Protein AF-A0A660L9C9-F1 (afdb_monomer)

Foldseek 3Di:
DADPPVVLCLLQDQLVSLQVVLVVDPQQVSSLLSNDHSVSSVLCCVCCHVVVHDPLLSLLQDALVSLQCCLPRHQVPDPDHPPVSSVSSNDHSVSSVCCCVPPVVD

Structure (mmCIF, N/CA/C/O backbone):
data_AF-A0A660L9C9-F1
#
_entry.id   AF-A0A660L9C9-F1
#
loop_
_atom_site.group_PDB
_atom_site.id
_atom_site.type_symbol
_atom_site.label_atom_id
_atom_site.label_alt_id
_atom_site.label_comp_id
_atom_site.label_asym_id
_atom_site.label_entity_id
_atom_site.label_seq_id
_atom_site.pdbx_PDB_ins_code
_atom_site.Cartn_x
_atom_site.Cartn_y
_atom_site.Cartn_z
_atom_site.occupancy
_atom_site.B_iso_or_equiv
_atom_site.auth_seq_id
_atom_site.auth_comp_id
_atom_site.auth_asym_id
_atom_site.auth_atom_id
_atom_site.pdbx_PDB_model_num
ATOM 1 N N . MET A 1 1 ? 9.350 11.066 0.432 1.00 57.84 1 MET A N 1
ATOM 2 C CA . MET A 1 1 ? 10.441 10.269 -0.180 1.00 57.84 1 MET A CA 1
ATOM 3 C C . MET A 1 1 ? 10.678 10.811 -1.580 1.00 57.84 1 MET A C 1
ATOM 5 O O . MET A 1 1 ? 9.723 10.852 -2.342 1.00 57.84 1 MET A O 1
ATOM 9 N N . ASP A 1 2 ? 11.887 11.261 -1.924 1.00 72.31 2 ASP A N 1
ATOM 10 C CA . ASP A 1 2 ? 12.170 11.706 -3.296 1.00 72.31 2 ASP A CA 1
ATOM 11 C C . ASP A 1 2 ? 12.597 10.499 -4.145 1.00 72.31 2 ASP A C 1
ATOM 13 O O . ASP A 1 2 ? 13.649 9.903 -3.910 1.00 72.31 2 ASP A O 1
ATOM 17 N N . LEU A 1 3 ? 11.743 10.079 -5.082 1.00 78.88 3 LEU A N 1
ATOM 18 C CA . LEU A 1 3 ? 12.068 9.010 -6.027 1.00 78.88 3 LEU A CA 1
ATOM 19 C C . LEU A 1 3 ? 12.799 9.592 -7.243 1.00 78.88 3 LEU A C 1
ATOM 21 O O . LEU A 1 3 ? 12.401 10.638 -7.744 1.00 78.88 3 LEU A O 1
ATOM 25 N N . PRO A 1 4 ? 13.803 8.917 -7.819 1.00 86.19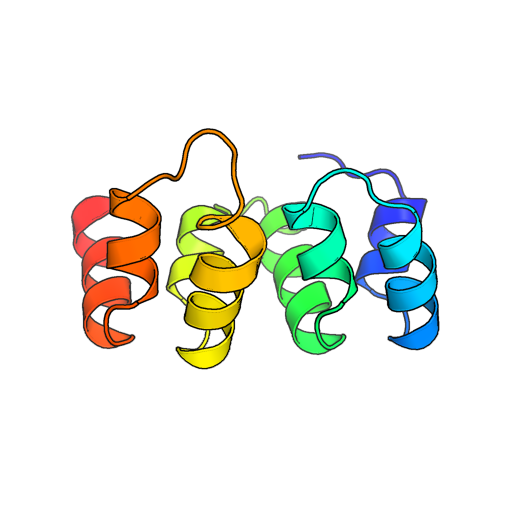 4 PRO A N 1
ATOM 26 C CA . PRO A 1 4 ? 14.393 9.353 -9.080 1.00 86.19 4 PRO A CA 1
ATOM 27 C C . PRO A 1 4 ? 13.356 9.437 -10.215 1.00 86.19 4 PRO A C 1
ATOM 29 O O . PRO A 1 4 ? 12.397 8.664 -10.258 1.00 86.19 4 PRO A O 1
ATOM 32 N N . ALA A 1 5 ? 13.575 10.317 -11.199 1.00 86.81 5 ALA A N 1
ATOM 33 C CA . ALA A 1 5 ? 12.651 10.510 -12.328 1.00 86.81 5 ALA A CA 1
ATOM 34 C C . ALA A 1 5 ? 12.320 9.205 -13.082 1.00 86.81 5 ALA A C 1
ATOM 36 O O . ALA A 1 5 ? 11.175 8.981 -13.474 1.00 86.81 5 ALA A O 1
ATOM 37 N N . HIS A 1 6 ? 13.298 8.306 -13.229 1.00 87.62 6 HIS A N 1
ATOM 38 C CA . HIS A 1 6 ? 13.077 7.005 -13.862 1.00 87.62 6 HIS A CA 1
ATOM 39 C C . HIS A 1 6 ? 12.141 6.104 -13.038 1.00 87.62 6 HIS A C 1
ATOM 41 O O . HIS A 1 6 ? 11.290 5.431 -13.611 1.00 87.62 6 HIS A O 1
ATOM 47 N N . ALA A 1 7 ? 12.234 6.123 -11.705 1.00 88.12 7 ALA A N 1
ATOM 48 C CA . ALA A 1 7 ? 11.360 5.339 -10.835 1.00 88.12 7 ALA A CA 1
ATOM 49 C C . ALA A 1 7 ? 9.905 5.831 -10.920 1.00 88.12 7 ALA A C 1
ATOM 51 O O . ALA A 1 7 ? 8.984 5.019 -11.035 1.00 88.12 7 ALA A O 1
ATOM 52 N N . ARG A 1 8 ? 9.697 7.156 -10.988 1.00 91.56 8 ARG A N 1
ATOM 53 C CA . ARG A 1 8 ? 8.372 7.748 -11.252 1.00 91.56 8 ARG A CA 1
ATOM 54 C C . ARG A 1 8 ? 7.808 7.303 -12.602 1.00 91.56 8 ARG A C 1
ATOM 56 O O . ARG A 1 8 ? 6.652 6.889 -12.683 1.00 91.56 8 ARG A O 1
ATOM 63 N N . ALA A 1 9 ? 8.632 7.330 -13.651 1.00 93.88 9 ALA A N 1
ATOM 64 C CA . ALA A 1 9 ? 8.223 6.909 -14.990 1.00 93.88 9 ALA A CA 1
ATOM 65 C C . ALA A 1 9 ? 7.797 5.431 -15.035 1.00 93.88 9 ALA A C 1
ATOM 67 O O . ALA A 1 9 ? 6.826 5.093 -15.711 1.00 93.88 9 ALA A O 1
ATOM 68 N N . VAL A 1 10 ? 8.473 4.555 -14.286 1.00 95.31 10 VAL A N 1
ATOM 69 C CA . VAL A 1 10 ? 8.088 3.141 -14.173 1.00 95.31 10 VAL A CA 1
ATOM 70 C C . VAL A 1 10 ? 6.749 2.995 -13.442 1.00 95.31 10 VAL A C 1
ATOM 72 O O . VAL A 1 10 ? 5.856 2.318 -13.954 1.00 95.31 10 VAL A O 1
ATOM 75 N N . LEU A 1 11 ? 6.561 3.666 -12.298 1.00 94.88 11 LEU A N 1
ATOM 76 C CA . LEU A 1 11 ? 5.305 3.620 -11.532 1.00 94.88 11 LEU A CA 1
ATOM 77 C C . LEU A 1 11 ? 4.102 4.153 -12.326 1.00 94.88 11 LEU A C 1
ATOM 79 O O . LEU A 1 11 ? 3.033 3.548 -12.284 1.00 94.88 11 LEU A O 1
ATOM 83 N N . GLY A 1 12 ? 4.269 5.231 -13.096 1.00 95.81 12 GLY A N 1
ATOM 84 C CA . GLY A 1 12 ? 3.212 5.790 -13.950 1.00 95.81 12 GLY A CA 1
ATOM 85 C C . GLY A 1 12 ? 3.042 5.091 -15.308 1.00 95.81 12 GLY A C 1
ATOM 86 O O . GLY A 1 12 ? 2.046 5.320 -16.015 1.00 95.81 12 GLY A O 1
ATOM 87 N N . GLY A 1 13 ? 4.011 4.254 -15.682 1.00 94.12 13 GLY A N 1
ATOM 88 C CA . GLY A 1 13 ? 4.122 3.625 -16.991 1.00 94.12 13 GLY A CA 1
ATOM 89 C C . GLY A 1 13 ? 3.187 2.427 -17.210 1.00 94.12 13 GLY A C 1
ATOM 90 O O . GLY A 1 13 ? 2.506 1.970 -16.285 1.00 94.12 13 GLY A O 1
ATOM 91 N N . PRO A 1 14 ? 3.141 1.893 -18.442 1.00 97.06 14 PRO A N 1
ATOM 92 C CA . PRO A 1 14 ? 2.334 0.721 -18.790 1.00 97.06 14 PRO A CA 1
ATOM 93 C C . PRO A 1 14 ? 2.728 -0.544 -18.011 1.00 97.06 14 PRO A C 1
ATOM 95 O O . PRO A 1 14 ? 3.880 -0.702 -17.609 1.00 97.06 14 PRO A O 1
ATOM 98 N N . ASP A 1 15 ? 1.794 -1.487 -17.867 1.00 97.19 15 ASP A N 1
ATOM 99 C CA . ASP A 1 15 ? 1.999 -2.704 -17.064 1.00 97.19 15 ASP A CA 1
ATOM 100 C C . ASP A 1 15 ? 3.157 -3.578 -17.552 1.00 97.19 15 ASP A C 1
ATOM 102 O O . ASP A 1 15 ? 3.902 -4.117 -16.739 1.00 97.19 15 ASP A O 1
ATOM 106 N N . PHE A 1 16 ? 3.364 -3.700 -18.867 1.00 95.88 16 PHE A N 1
ATOM 107 C CA . PHE A 1 16 ? 4.469 -4.508 -19.395 1.00 95.88 16 PHE A CA 1
ATOM 108 C C . PHE A 1 16 ? 5.844 -3.951 -18.989 1.00 95.88 16 PHE A C 1
ATOM 110 O O . PHE A 1 16 ? 6.773 -4.722 -18.747 1.00 95.88 16 PHE A O 1
ATOM 117 N N . LEU A 1 17 ? 5.976 -2.622 -18.892 1.00 95.81 17 LEU A N 1
ATOM 118 C CA . LEU A 1 17 ? 7.215 -1.969 -18.478 1.00 95.81 17 LEU A CA 1
ATOM 119 C C . LEU A 1 17 ? 7.458 -2.212 -16.988 1.00 95.81 17 LEU A C 1
ATOM 121 O O . LEU A 1 17 ? 8.539 -2.656 -16.608 1.00 95.81 17 LEU A O 1
ATOM 125 N N . ALA A 1 18 ? 6.440 -1.979 -16.159 1.00 97.06 18 ALA A N 1
ATOM 126 C CA . ALA A 1 18 ? 6.532 -2.183 -14.718 1.00 97.06 18 ALA A CA 1
ATOM 127 C C . ALA A 1 18 ? 6.827 -3.646 -14.363 1.00 97.06 18 ALA A C 1
ATOM 129 O O . ALA A 1 18 ? 7.748 -3.906 -13.595 1.00 97.06 18 ALA A O 1
ATOM 130 N N . ARG A 1 19 ? 6.152 -4.608 -15.005 1.00 95.44 19 ARG A N 1
ATOM 131 C CA . ARG A 1 19 ? 6.410 -6.047 -14.814 1.00 95.44 19 ARG A CA 1
ATOM 132 C C . ARG A 1 19 ? 7.831 -6.450 -15.191 1.00 95.44 19 ARG A C 1
ATOM 134 O O . ARG A 1 19 ? 8.434 -7.264 -14.499 1.00 95.44 19 ARG A O 1
ATOM 141 N N . ARG A 1 20 ? 8.389 -5.869 -16.258 1.00 96.06 20 ARG A N 1
ATOM 142 C CA . ARG A 1 20 ? 9.787 -6.116 -16.635 1.00 96.06 20 ARG A CA 1
ATOM 143 C C . ARG A 1 20 ? 10.751 -5.655 -15.542 1.00 96.06 20 ARG A C 1
ATOM 145 O O . ARG A 1 20 ? 11.698 -6.370 -15.241 1.00 96.06 20 ARG A O 1
ATOM 152 N N . VAL A 1 21 ? 10.497 -4.490 -14.946 1.00 96.31 21 VAL A N 1
ATOM 153 C CA . VAL A 1 21 ? 11.311 -3.949 -13.844 1.00 96.31 21 VAL A CA 1
ATOM 154 C C . VAL A 1 21 ? 11.076 -4.715 -12.538 1.00 96.31 21 VAL A C 1
ATOM 156 O O . VAL A 1 21 ? 12.015 -4.897 -11.769 1.00 96.31 21 VAL A O 1
ATOM 159 N N . ALA A 1 22 ? 9.862 -5.222 -12.301 1.00 95.75 22 ALA A N 1
ATOM 160 C CA . ALA A 1 22 ? 9.539 -6.043 -11.134 1.00 95.75 22 ALA A CA 1
ATOM 161 C C . ALA A 1 22 ? 10.458 -7.271 -11.035 1.00 95.75 22 ALA A C 1
ATOM 163 O O . ALA A 1 22 ? 10.978 -7.567 -9.962 1.00 95.75 22 ALA A O 1
ATOM 164 N N . GLY A 1 23 ? 10.727 -7.938 -12.164 1.00 93.00 23 GLY A N 1
ATOM 165 C CA . GLY A 1 23 ? 11.591 -9.121 -12.218 1.00 93.00 23 GLY A CA 1
ATOM 166 C C . GLY A 1 23 ? 13.042 -8.887 -11.779 1.00 93.00 23 GLY A C 1
ATOM 167 O O . GLY A 1 23 ? 13.729 -9.852 -11.461 1.00 93.00 23 GLY A O 1
ATOM 168 N N . SER A 1 24 ? 13.509 -7.635 -11.731 1.00 93.94 24 SER A N 1
ATOM 169 C CA . SER A 1 24 ? 14.854 -7.286 -11.259 1.00 93.94 24 SER A CA 1
ATOM 170 C C . SER A 1 24 ? 14.889 -6.733 -9.831 1.00 93.94 24 SER A C 1
ATOM 172 O O . SER A 1 24 ? 15.969 -6.395 -9.355 1.00 93.94 24 SER A O 1
ATOM 174 N N . GLN A 1 25 ? 13.743 -6.579 -9.157 1.00 94.69 25 GLN A N 1
ATOM 175 C CA . GLN A 1 25 ? 13.711 -6.058 -7.788 1.00 94.69 25 GLN A CA 1
ATOM 176 C C . GLN A 1 25 ? 14.037 -7.167 -6.795 1.00 94.69 25 GLN A C 1
ATOM 178 O O . GLN A 1 25 ? 13.458 -8.252 -6.877 1.00 94.69 25 GLN A O 1
ATOM 183 N N . SER A 1 26 ? 14.932 -6.896 -5.846 1.00 92.62 26 SER A N 1
ATOM 184 C CA . SER A 1 26 ? 15.211 -7.779 -4.708 1.00 92.62 26 SER A CA 1
ATOM 185 C C . SER A 1 26 ? 14.192 -7.592 -3.583 1.00 92.62 26 SER A C 1
ATOM 187 O O . SER A 1 26 ? 13.742 -8.587 -3.018 1.00 92.62 26 SER A O 1
ATOM 189 N N . ASP A 1 27 ? 13.780 -6.348 -3.324 1.00 93.25 27 ASP A N 1
ATOM 190 C CA . ASP A 1 27 ? 12.768 -5.997 -2.326 1.00 93.25 27 ASP A CA 1
ATOM 191 C C . AS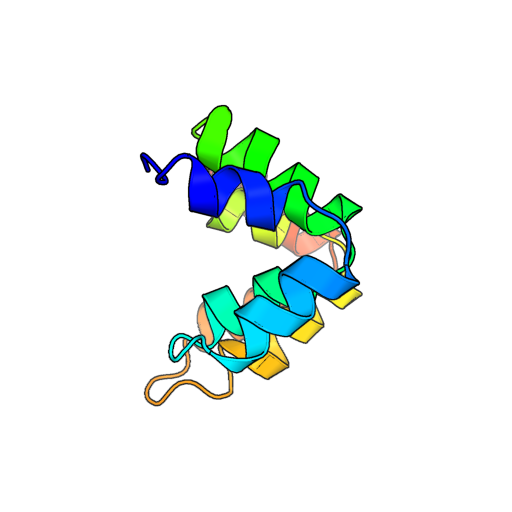P A 1 27 ? 11.378 -6.553 -2.720 1.00 93.25 27 ASP A C 1
ATOM 193 O O . ASP A 1 27 ? 10.837 -6.166 -3.769 1.00 93.25 27 ASP A O 1
ATOM 197 N N . PRO A 1 28 ? 10.779 -7.446 -1.903 1.00 94.38 28 PRO A N 1
ATOM 198 C CA . PRO A 1 28 ? 9.441 -7.984 -2.136 1.00 94.38 28 PRO A CA 1
ATOM 199 C C . PRO A 1 28 ? 8.365 -6.905 -2.272 1.00 94.38 28 PRO A C 1
ATOM 201 O O . PRO A 1 28 ? 7.488 -7.038 -3.125 1.00 94.38 28 PRO A O 1
ATOM 204 N N . GLN A 1 29 ? 8.447 -5.814 -1.506 1.00 95.44 29 GLN A N 1
ATOM 205 C CA . GLN A 1 29 ? 7.459 -4.736 -1.552 1.00 95.44 29 GLN A CA 1
ATOM 206 C C . GLN A 1 29 ? 7.507 -3.993 -2.892 1.00 95.44 29 GLN A C 1
ATOM 208 O O . GLN A 1 29 ? 6.470 -3.779 -3.527 1.00 95.44 29 GLN A O 1
ATOM 213 N N . GLN A 1 30 ? 8.704 -3.628 -3.358 1.00 95.50 30 GLN A N 1
ATOM 214 C CA . GLN A 1 30 ? 8.882 -2.994 -4.668 1.00 95.50 30 GLN A CA 1
ATOM 215 C C . GLN A 1 30 ? 8.471 -3.927 -5.808 1.00 95.50 30 GLN A C 1
ATOM 217 O O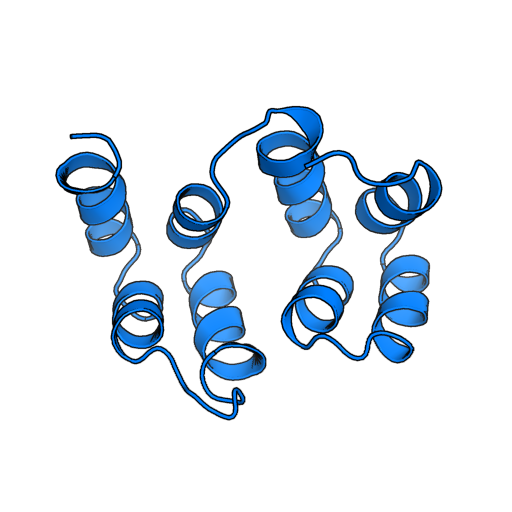 . GLN A 1 30 ? 7.769 -3.504 -6.731 1.00 95.50 30 GLN A O 1
ATOM 222 N N . ARG A 1 31 ? 8.859 -5.2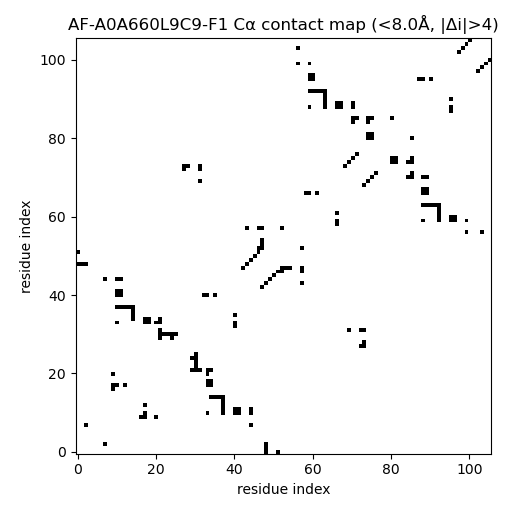06 -5.735 1.00 97.19 31 ARG A N 1
ATOM 223 C CA . ARG A 1 31 ? 8.452 -6.226 -6.708 1.00 97.19 31 ARG A CA 1
ATOM 224 C C . ARG A 1 31 ? 6.932 -6.343 -6.779 1.00 97.19 31 ARG A C 1
ATOM 226 O O . ARG A 1 31 ? 6.371 -6.301 -7.875 1.00 97.19 31 ARG A O 1
ATOM 233 N N . TRP A 1 32 ? 6.278 -6.451 -5.624 1.00 97.75 32 TRP A N 1
ATOM 234 C CA . TRP A 1 32 ? 4.828 -6.535 -5.516 1.00 97.75 32 TRP A CA 1
ATOM 235 C C . TRP A 1 32 ? 4.164 -5.302 -6.122 1.00 97.75 32 TRP A C 1
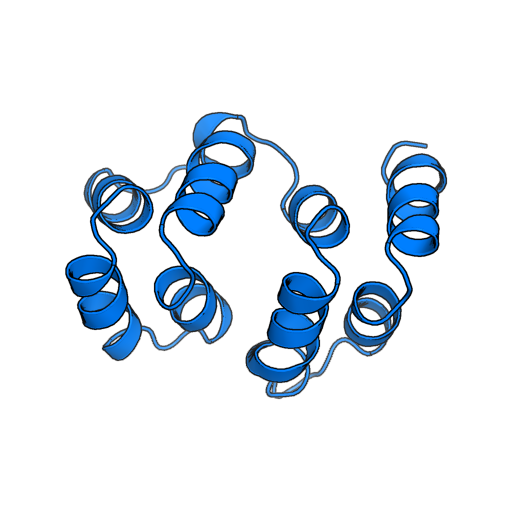ATOM 237 O O . TRP A 1 32 ? 3.332 -5.459 -7.014 1.00 97.75 32 TRP A O 1
ATOM 247 N N . MET A 1 33 ? 4.587 -4.094 -5.725 1.00 98.00 33 MET A N 1
ATOM 248 C CA . MET A 1 33 ? 4.025 -2.829 -6.212 1.00 98.00 33 MET A CA 1
ATOM 249 C C . MET A 1 33 ? 4.092 -2.749 -7.738 1.00 98.00 33 MET A C 1
ATOM 251 O O . MET A 1 33 ? 3.098 -2.443 -8.390 1.00 98.00 33 MET A O 1
ATOM 255 N N . LEU A 1 34 ? 5.237 -3.091 -8.332 1.00 97.88 34 LEU A N 1
ATOM 256 C CA . LEU A 1 34 ? 5.429 -3.060 -9.784 1.00 97.88 34 LEU A CA 1
ATOM 257 C C . LEU A 1 34 ? 4.642 -4.138 -10.544 1.00 97.88 34 LEU A C 1
ATOM 259 O O . LEU A 1 34 ? 4.365 -3.964 -11.732 1.00 97.88 34 LEU A O 1
ATOM 263 N N . ALA A 1 35 ? 4.260 -5.229 -9.880 1.00 97.06 35 ALA A N 1
ATOM 264 C CA . ALA A 1 35 ? 3.401 -6.258 -10.457 1.00 97.06 35 ALA A CA 1
ATOM 265 C C . ALA A 1 35 ? 1.913 -5.860 -10.482 1.00 97.06 35 ALA A C 1
ATOM 267 O O . 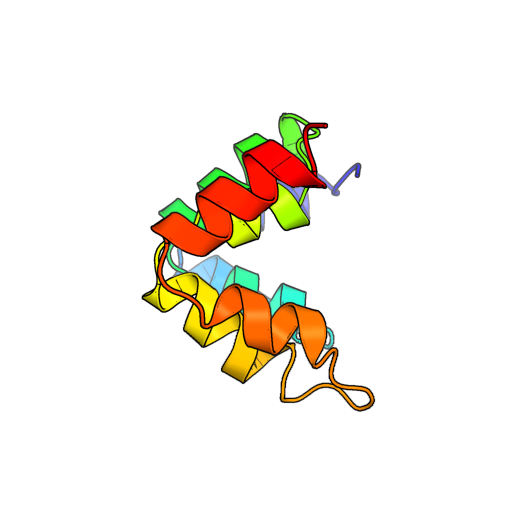ALA A 1 35 ? 1.134 -6.472 -11.221 1.00 97.06 35 ALA A O 1
ATOM 268 N N . ARG A 1 36 ? 1.508 -4.847 -9.700 1.00 97.44 36 ARG A N 1
ATOM 269 C CA . ARG A 1 36 ? 0.109 -4.413 -9.597 1.00 97.44 36 ARG A CA 1
ATOM 270 C C . ARG A 1 36 ? -0.370 -3.642 -10.838 1.00 97.44 36 ARG A C 1
ATOM 272 O O . ARG A 1 36 ? 0.447 -3.060 -11.564 1.00 97.44 36 ARG A O 1
ATOM 279 N N . PRO A 1 37 ? -1.697 -3.599 -11.081 1.00 97.56 37 PRO A N 1
ATOM 280 C CA . PRO A 1 37 ? -2.275 -2.809 -12.163 1.00 97.56 37 PRO A CA 1
ATOM 281 C C . PRO A 1 37 ? -1.849 -1.342 -12.101 1.00 97.56 37 PRO A C 1
ATOM 283 O O . PRO A 1 37 ? -1.665 -0.777 -11.018 1.00 97.56 37 PRO A O 1
ATOM 286 N N . ARG A 1 38 ? -1.734 -0.714 -13.274 1.00 97.50 38 ARG A N 1
ATOM 287 C CA . ARG A 1 38 ? -1.329 0.689 -13.419 1.00 97.50 38 ARG A CA 1
ATOM 288 C C . ARG A 1 38 ? -2.064 1.646 -12.488 1.00 97.50 38 ARG A C 1
ATOM 290 O O . ARG A 1 38 ? -1.422 2.534 -11.938 1.00 97.50 38 ARG A O 1
ATOM 297 N N . ASP A 1 39 ? -3.368 1.478 -12.305 1.00 97.81 39 ASP A N 1
ATOM 298 C CA . ASP A 1 39 ? -4.166 2.411 -11.506 1.00 97.81 39 ASP A CA 1
ATOM 299 C C . ASP A 1 39 ? -3.744 2.417 -10.033 1.00 97.81 39 ASP A C 1
ATOM 301 O O . ASP A 1 39 ? -3.595 3.487 -9.447 1.00 97.81 39 ASP A O 1
ATOM 305 N N . LEU A 1 40 ? -3.428 1.248 -9.464 1.00 98.00 40 LEU A N 1
ATOM 306 C CA . LEU A 1 40 ? -2.930 1.158 -8.092 1.00 98.00 40 LEU A CA 1
ATOM 307 C C . LEU A 1 40 ? -1.539 1.793 -7.960 1.00 98.00 40 LEU A C 1
ATOM 309 O O . LEU A 1 40 ? -1.296 2.579 -7.047 1.00 98.00 40 LEU A O 1
ATOM 313 N N . ARG A 1 41 ? -0.638 1.516 -8.914 1.00 98.00 41 ARG A N 1
ATOM 314 C CA . ARG A 1 41 ? 0.709 2.118 -8.944 1.00 98.00 41 ARG A CA 1
ATOM 315 C C . ARG A 1 41 ? 0.653 3.639 -9.080 1.00 98.00 41 ARG A C 1
ATOM 317 O O . ARG A 1 41 ? 1.448 4.343 -8.462 1.00 98.00 41 ARG A O 1
ATOM 324 N N . ARG A 1 42 ? -0.290 4.153 -9.875 1.00 97.62 42 ARG A N 1
ATOM 325 C CA . ARG A 1 42 ? -0.524 5.593 -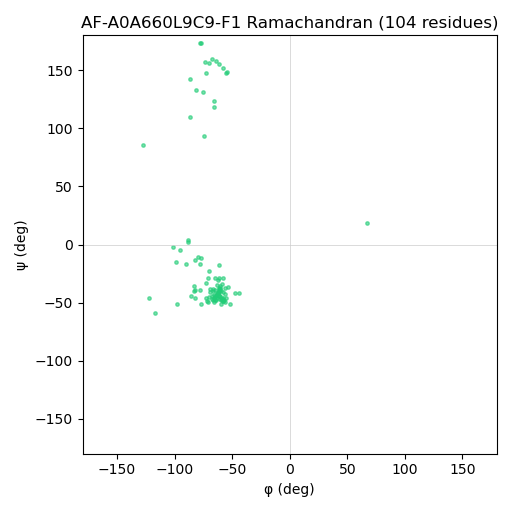10.044 1.00 97.62 42 ARG A CA 1
ATOM 326 C C . ARG A 1 42 ? -1.105 6.237 -8.795 1.00 97.62 42 ARG A C 1
ATOM 328 O O . ARG A 1 42 ? -0.667 7.331 -8.462 1.00 97.62 42 ARG A O 1
ATOM 335 N N . SER A 1 43 ? -2.047 5.578 -8.122 1.00 97.81 43 SER A N 1
ATOM 336 C CA . SER A 1 43 ? -2.567 6.043 -6.831 1.00 97.81 43 SER A CA 1
ATOM 337 C C . SER A 1 43 ? -1.433 6.153 -5.811 1.00 97.81 43 SER A C 1
ATOM 339 O O . SER A 1 43 ? -1.252 7.217 -5.229 1.00 97.81 43 SER A O 1
ATOM 341 N N . PHE A 1 44 ? -0.572 5.135 -5.697 1.00 97.19 44 PHE A N 1
ATOM 342 C CA . PHE A 1 44 ? 0.607 5.199 -4.828 1.00 97.19 44 PHE A CA 1
ATOM 343 C C . PHE A 1 44 ? 1.563 6.345 -5.201 1.00 97.19 44 PHE A C 1
ATOM 345 O O . PHE A 1 44 ? 1.980 7.117 -4.338 1.00 97.19 44 PHE A O 1
ATOM 352 N N . LEU A 1 45 ? 1.897 6.485 -6.490 1.00 96.56 45 LEU A N 1
ATOM 353 C CA . LEU A 1 45 ? 2.760 7.567 -6.972 1.00 96.56 45 LEU A CA 1
ATOM 354 C C . LEU A 1 45 ? 2.185 8.943 -6.607 1.00 96.56 45 LEU A C 1
ATOM 356 O O . LEU A 1 45 ? 2.900 9.778 -6.065 1.00 96.56 45 LEU A O 1
ATOM 360 N N . HIS A 1 46 ? 0.901 9.163 -6.865 1.00 96.50 46 HIS A N 1
ATOM 361 C CA . HIS A 1 46 ? 0.272 10.458 -6.647 1.00 96.50 46 HIS A CA 1
ATOM 362 C C . HIS A 1 46 ? 0.074 10.769 -5.158 1.00 96.50 46 HIS A C 1
ATOM 364 O O . HIS A 1 46 ? 0.383 11.866 -4.709 1.00 96.50 46 HIS A O 1
ATOM 370 N N . GLU A 1 47 ? -0.436 9.820 -4.375 1.00 96.50 47 GLU A N 1
ATOM 371 C CA . GLU A 1 47 ? -0.843 10.071 -2.988 1.00 96.50 47 GLU A CA 1
ATOM 372 C C . GLU A 1 47 ? 0.331 9.997 -2.008 1.00 96.50 47 GLU A C 1
ATOM 374 O O . GLU A 1 47 ? 0.423 10.829 -1.110 1.00 96.50 47 GLU A O 1
ATOM 379 N N . VAL A 1 48 ? 1.253 9.047 -2.193 1.00 95.88 48 VAL A N 1
ATOM 380 C CA . 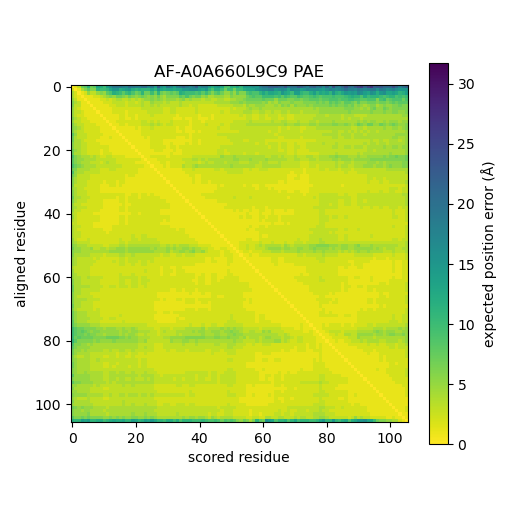VAL A 1 48 ? 2.353 8.793 -1.246 1.00 95.88 48 VAL A CA 1
ATOM 381 C C . VAL A 1 48 ? 3.643 9.474 -1.695 1.00 95.88 48 VAL A C 1
ATOM 383 O O . VAL A 1 48 ? 4.279 10.191 -0.925 1.00 95.88 48 VAL A O 1
ATOM 386 N N . VAL A 1 49 ? 4.054 9.272 -2.950 1.00 93.69 49 VAL A N 1
ATOM 387 C CA . VAL A 1 49 ? 5.354 9.776 -3.427 1.00 93.69 49 VAL A CA 1
ATOM 388 C C . VAL A 1 49 ? 5.297 11.276 -3.714 1.00 93.69 49 VAL A C 1
ATOM 390 O O . VAL A 1 49 ? 6.163 12.016 -3.253 1.00 93.69 49 VAL A O 1
ATOM 393 N N . GLU A 1 50 ? 4.316 11.717 -4.500 1.00 93.06 50 GLU A N 1
ATOM 394 C CA . GLU A 1 50 ? 4.177 13.114 -4.930 1.00 93.06 50 GLU A CA 1
ATOM 395 C C . GLU A 1 50 ? 3.418 13.947 -3.894 1.00 93.06 50 GLU A C 1
ATOM 397 O O . GLU A 1 50 ? 3.850 15.046 -3.554 1.00 93.06 50 GLU A O 1
ATOM 402 N N . GLY A 1 51 ? 2.324 13.406 -3.352 1.00 91.94 51 GLY A N 1
ATOM 403 C CA . GLY A 1 51 ? 1.494 14.058 -2.340 1.00 91.94 51 GLY A CA 1
ATOM 404 C C . GLY A 1 51 ? 2.074 14.033 -0.925 1.00 91.94 51 GLY A C 1
ATOM 405 O O . GLY A 1 51 ? 1.560 14.728 -0.053 1.00 91.94 51 GLY A O 1
ATOM 406 N N . GLY A 1 52 ? 3.131 13.250 -0.684 1.00 92.00 52 GLY A N 1
ATOM 407 C CA . GLY A 1 52 ? 3.750 13.115 0.637 1.00 92.00 52 GLY A CA 1
ATOM 408 C C . GLY A 1 52 ? 2.859 12.431 1.678 1.00 92.00 52 GLY A C 1
ATOM 409 O O . GLY A 1 52 ? 3.105 12.586 2.872 1.00 92.00 52 GLY A O 1
ATOM 410 N N . GLY A 1 53 ? 1.821 11.713 1.242 1.00 92.00 53 GLY A N 1
ATOM 411 C CA . GLY A 1 53 ? 0.924 10.971 2.115 1.00 92.00 53 GLY A CA 1
ATOM 412 C C . GLY A 1 53 ? 1.607 9.791 2.799 1.00 92.00 53 GLY A C 1
ATOM 413 O O . GLY A 1 53 ? 2.639 9.287 2.353 1.00 92.00 53 GLY A O 1
ATOM 414 N N . ASP A 1 54 ? 0.998 9.338 3.889 1.00 95.00 54 ASP A N 1
ATOM 415 C CA . ASP A 1 54 ? 1.486 8.191 4.640 1.00 95.00 54 ASP A CA 1
ATOM 416 C C . ASP A 1 54 ? 1.184 6.866 3.913 1.00 95.00 54 ASP A C 1
ATOM 418 O O . ASP A 1 54 ? 0.063 6.615 3.455 1.00 95.00 54 ASP A O 1
ATOM 422 N N . GLN A 1 55 ? 2.206 6.016 3.792 1.00 95.62 55 GLN A N 1
ATOM 423 C CA . GLN A 1 55 ? 2.101 4.748 3.072 1.00 95.62 55 GLN A CA 1
ATOM 424 C C . GLN A 1 55 ? 1.212 3.740 3.811 1.00 95.62 55 GLN A C 1
ATOM 426 O O . GLN A 1 55 ? 0.482 2.989 3.158 1.00 95.62 55 GLN A O 1
ATOM 431 N N . GLU A 1 56 ? 1.278 3.695 5.143 1.00 96.44 56 GLU A N 1
ATOM 432 C CA . GLU A 1 56 ? 0.480 2.766 5.945 1.00 96.44 56 GLU A CA 1
ATOM 433 C C . GLU A 1 56 ? -1.007 3.103 5.808 1.00 96.44 56 GLU A C 1
ATOM 435 O O . GLU A 1 56 ? -1.811 2.252 5.414 1.00 96.44 56 GLU A O 1
ATOM 440 N N . ARG A 1 57 ? -1.358 4.376 5.994 1.00 97.81 57 ARG A N 1
ATOM 441 C CA . ARG A 1 57 ? -2.686 4.927 5.728 1.00 97.81 57 ARG A CA 1
ATOM 442 C C . ARG A 1 57 ? -3.161 4.583 4.320 1.00 97.81 57 ARG A C 1
ATOM 444 O O . ARG A 1 57 ? -4.276 4.081 4.161 1.00 97.81 57 ARG A O 1
ATOM 451 N N . TRP A 1 58 ? -2.339 4.841 3.299 1.00 98.06 58 TRP A N 1
ATOM 452 C CA . TRP A 1 58 ? -2.693 4.539 1.911 1.00 98.06 58 TRP A CA 1
ATOM 453 C C . TRP A 1 58 ? -3.006 3.053 1.725 1.00 98.06 58 TRP A C 1
ATOM 455 O O . TRP A 1 58 ? -4.041 2.723 1.142 1.00 98.06 58 TRP A O 1
ATOM 465 N N . MET A 1 59 ? -2.168 2.160 2.262 1.00 98.44 59 MET A N 1
ATOM 466 C CA . MET A 1 59 ? -2.353 0.712 2.157 1.00 98.44 59 MET A CA 1
ATOM 467 C C . MET A 1 59 ? -3.642 0.256 2.852 1.00 98.44 59 MET A C 1
ATOM 469 O O . MET A 1 59 ? -4.431 -0.482 2.266 1.00 98.44 59 MET A O 1
ATOM 473 N N . LEU A 1 60 ? -3.911 0.730 4.072 1.00 98.38 60 LEU A N 1
ATOM 474 C CA . LEU A 1 60 ? -5.098 0.350 4.848 1.00 98.38 60 LEU A CA 1
ATOM 475 C C . LEU A 1 60 ? -6.418 0.729 4.160 1.00 98.38 60 LEU A C 1
ATOM 477 O O . LEU A 1 60 ? -7.434 0.042 4.334 1.00 98.38 60 LEU A O 1
ATOM 481 N N . LEU A 1 61 ? -6.395 1.790 3.348 1.00 97.94 61 LEU A N 1
ATOM 482 C CA . LEU A 1 61 ? -7.537 2.289 2.585 1.00 97.94 61 LEU A CA 1
ATOM 483 C C . LEU A 1 61 ? -7.695 1.647 1.199 1.00 97.94 61 LEU A C 1
ATOM 485 O O . LEU A 1 61 ? -8.634 2.009 0.480 1.00 97.94 61 LEU A O 1
ATOM 489 N N . GLN A 1 62 ? -6.869 0.667 0.829 1.00 98.12 62 GLN A N 1
ATOM 490 C CA . GLN A 1 62 ? -7.059 -0.104 -0.402 1.00 98.12 62 GLN A CA 1
ATOM 491 C C . GLN A 1 62 ? -8.178 -1.153 -0.269 1.00 98.12 62 GLN A C 1
ATOM 493 O O . GLN A 1 62 ? -8.806 -1.329 0.787 1.00 98.12 62 GLN A O 1
ATOM 498 N N . SER A 1 63 ? -8.503 -1.808 -1.387 1.00 98.06 63 SER A N 1
ATOM 499 C CA . SER A 1 63 ? -9.492 -2.890 -1.417 1.00 98.06 63 SER A CA 1
ATOM 500 C C . SER A 1 63 ? -9.033 -4.092 -0.585 1.00 98.06 63 SER A C 1
ATOM 502 O O . SER A 1 63 ? -7.841 -4.293 -0.359 1.00 98.06 63 SER A O 1
ATOM 504 N N . ASP A 1 64 ? -9.983 -4.927 -0.155 1.00 98.19 64 ASP A N 1
ATOM 505 C CA . ASP A 1 64 ? -9.664 -6.137 0.615 1.00 98.19 64 ASP A CA 1
ATOM 506 C C . ASP A 1 64 ? -8.737 -7.089 -0.150 1.00 98.19 64 ASP A C 1
ATOM 508 O O . ASP A 1 64 ? -7.881 -7.729 0.453 1.00 98.19 64 ASP A O 1
ATOM 512 N N . GLU A 1 65 ? -8.873 -7.152 -1.475 1.00 98.12 65 GLU A N 1
ATOM 513 C CA . GLU A 1 65 ? -7.996 -7.942 -2.338 1.00 98.12 65 GLU A CA 1
ATOM 514 C C . GLU A 1 65 ? -6.556 -7.417 -2.327 1.00 98.12 65 GLU A C 1
ATOM 516 O O . GLU A 1 65 ? -5.620 -8.199 -2.169 1.00 98.12 65 GLU A O 1
ATOM 521 N N . VAL A 1 66 ? -6.370 -6.097 -2.441 1.00 98.31 66 VAL A N 1
ATOM 522 C CA . VAL A 1 66 ? -5.039 -5.476 -2.426 1.00 98.31 66 VAL A CA 1
ATOM 523 C C . VAL A 1 66 ? -4.370 -5.669 -1.068 1.00 98.31 66 VAL A C 1
ATOM 525 O O . VAL A 1 66 ? -3.227 -6.120 -1.019 1.00 98.31 66 VAL A O 1
ATOM 528 N N . CYS A 1 67 ? -5.085 -5.401 0.028 1.00 98.56 67 CYS A N 1
ATOM 529 C CA . CYS A 1 67 ? -4.546 -5.574 1.377 1.00 98.56 67 CYS A CA 1
ATOM 530 C C . CYS A 1 67 ? -4.188 -7.035 1.667 1.00 98.56 67 CYS A C 1
ATOM 532 O O . CYS A 1 67 ? -3.134 -7.305 2.242 1.00 98.56 67 CYS A O 1
ATOM 534 N N . ARG A 1 68 ? -5.035 -7.984 1.244 1.00 98.31 68 ARG A N 1
ATOM 535 C CA . ARG A 1 68 ? -4.766 -9.419 1.399 1.00 98.31 68 ARG A CA 1
ATOM 536 C C . ARG A 1 68 ? -3.542 -9.846 0.597 1.00 98.31 68 ARG A C 1
ATOM 538 O O . ARG A 1 68 ? -2.656 -10.471 1.160 1.00 98.31 68 ARG A O 1
ATOM 545 N N . SER A 1 69 ? -3.459 -9.453 -0.674 1.00 98.31 69 SER A N 1
ATOM 546 C CA . SER A 1 69 ? -2.299 -9.743 -1.524 1.00 98.31 69 SER A CA 1
ATOM 547 C C . SER A 1 69 ? -1.008 -9.179 -0.927 1.00 98.31 69 SER A C 1
ATOM 549 O O . SER A 1 69 ? -0.001 -9.873 -0.914 1.00 98.31 69 SER A O 1
ATOM 551 N N . PHE A 1 70 ? -1.025 -7.967 -0.365 1.00 98.44 70 PHE A N 1
ATOM 552 C CA . PHE A 1 70 ? 0.150 -7.413 0.311 1.00 98.44 70 PHE A CA 1
ATOM 553 C C . PHE A 1 70 ? 0.526 -8.196 1.577 1.00 98.44 70 PHE A C 1
ATOM 555 O O . PHE A 1 70 ? 1.690 -8.533 1.789 1.00 98.44 70 PHE A O 1
ATOM 562 N N . ALA A 1 71 ? -0.461 -8.520 2.416 1.00 98.31 71 ALA A N 1
ATOM 563 C CA . ALA A 1 71 ? -0.230 -9.298 3.628 1.00 98.31 71 ALA A CA 1
ATOM 564 C C . ALA A 1 71 ? 0.359 -10.682 3.311 1.00 98.31 71 ALA A C 1
ATOM 566 O O . ALA A 1 71 ? 1.255 -11.138 4.020 1.00 98.31 71 ALA A O 1
ATOM 567 N N . ASP A 1 72 ? -0.119 -11.327 2.249 1.00 97.75 72 ASP A N 1
ATOM 568 C CA . ASP A 1 72 ? 0.261 -12.689 1.886 1.00 97.75 72 ASP A CA 1
ATOM 569 C C . ASP A 1 72 ? 1.583 -12.725 1.105 1.00 97.75 72 ASP A C 1
ATOM 571 O O . ASP A 1 72 ? 2.454 -13.514 1.438 1.00 97.75 72 ASP A O 1
ATOM 575 N N . GLU A 1 73 ? 1.770 -11.853 0.109 1.00 97.19 73 GLU A N 1
ATOM 576 C CA . GLU A 1 73 ? 2.923 -11.899 -0.807 1.00 97.19 73 GLU A CA 1
ATOM 577 C C . GLU A 1 73 ? 4.135 -11.081 -0.328 1.00 97.19 73 GLU A C 1
ATOM 579 O O . GLU A 1 73 ? 5.232 -11.253 -0.859 1.00 97.19 73 GLU A O 1
ATOM 584 N N . VAL A 1 74 ? 3.950 -10.157 0.625 1.00 97.31 74 VAL A N 1
ATOM 585 C CA . VAL A 1 74 ? 5.021 -9.262 1.103 1.00 97.31 74 VAL A CA 1
ATOM 586 C C . VAL A 1 74 ? 5.321 -9.494 2.576 1.00 97.31 74 VAL A C 1
ATOM 588 O O . VAL A 1 74 ? 6.451 -9.820 2.929 1.00 97.31 74 VAL A O 1
ATOM 591 N N . LEU A 1 75 ? 4.328 -9.323 3.451 1.00 97.38 75 LEU A N 1
ATOM 592 C CA . LEU A 1 75 ? 4.578 -9.347 4.895 1.00 97.38 75 LEU A CA 1
ATOM 593 C C . LEU A 1 75 ? 4.750 -10.765 5.442 1.00 97.38 75 LEU A C 1
ATOM 595 O O . LEU A 1 75 ? 5.595 -10.982 6.307 1.00 97.38 75 LEU A O 1
ATOM 599 N N . SER A 1 76 ? 3.956 -11.723 4.955 1.00 96.25 76 SER A N 1
ATOM 600 C CA . SER A 1 76 ? 4.020 -13.115 5.425 1.00 96.25 76 SER A CA 1
ATOM 601 C C . SER A 1 76 ? 5.294 -13.832 4.973 1.00 96.25 76 SER A C 1
ATOM 603 O O . SER A 1 76 ? 5.770 -14.706 5.689 1.00 96.25 76 SER A O 1
ATOM 605 N N . GLU A 1 77 ? 5.857 -13.427 3.832 1.00 93.06 77 GLU A N 1
ATOM 606 C CA . GLU A 1 77 ? 7.089 -13.981 3.248 1.00 93.06 77 GLU A CA 1
ATOM 607 C C . GLU A 1 77 ? 8.370 -13.284 3.752 1.00 93.06 77 GLU A C 1
ATOM 609 O O . GLU A 1 77 ? 9.471 -13.593 3.302 1.00 93.06 77 GLU A O 1
ATOM 614 N N . SER A 1 78 ? 8.246 -12.319 4.667 1.00 93.19 78 SER A N 1
ATOM 615 C CA . SER A 1 78 ? 9.387 -11.663 5.315 1.00 93.19 78 SER A CA 1
ATOM 616 C C . SER A 1 78 ? 10.071 -12.599 6.318 1.00 93.19 78 SER A C 1
ATOM 618 O O . SER A 1 78 ? 9.400 -13.356 7.018 1.00 93.19 78 SER A O 1
ATOM 620 N N . ASP A 1 79 ? 11.393 -12.475 6.483 1.00 93.62 79 ASP A N 1
ATOM 621 C CA . ASP A 1 79 ? 12.154 -13.192 7.522 1.00 93.62 79 ASP A CA 1
ATOM 622 C C . ASP A 1 79 ? 11.641 -12.880 8.942 1.00 93.62 79 ASP A C 1
ATOM 624 O O . ASP A 1 79 ? 11.718 -13.708 9.852 1.00 93.62 79 ASP A O 1
ATOM 628 N N . THR A 1 80 ? 11.081 -11.681 9.133 1.00 94.44 80 THR A N 1
ATOM 629 C CA . THR A 1 80 ? 10.435 -11.248 10.376 1.00 94.44 80 THR A CA 1
ATOM 630 C C . THR A 1 80 ? 9.028 -10.720 10.075 1.00 94.44 80 THR A C 1
ATOM 632 O O . THR A 1 80 ? 8.857 -9.511 9.887 1.00 94.44 80 THR A O 1
ATOM 635 N N . PRO A 1 81 ? 8.007 -11.596 10.005 1.00 94.19 81 PRO A N 1
ATOM 636 C CA . PRO A 1 81 ? 6.648 -11.188 9.666 1.00 94.19 81 PRO A CA 1
ATOM 637 C C . PRO A 1 81 ? 6.039 -10.277 10.731 1.00 94.19 81 PRO A C 1
ATOM 639 O O . PRO A 1 81 ? 5.903 -10.667 11.898 1.00 94.19 81 PRO A O 1
ATOM 642 N N . ASP A 1 82 ? 5.597 -9.089 10.321 1.00 96.31 82 ASP A N 1
ATOM 643 C CA . ASP A 1 82 ? 4.811 -8.204 11.177 1.00 96.31 82 ASP A CA 1
ATOM 644 C C . ASP A 1 82 ? 3.383 -8.750 11.311 1.00 96.31 82 ASP A C 1
ATOM 646 O O . ASP A 1 82 ? 2.492 -8.503 10.494 1.00 96.31 82 ASP A O 1
ATOM 650 N N . ARG A 1 83 ? 3.165 -9.533 12.370 1.00 96.94 83 ARG A N 1
ATOM 651 C CA . ARG A 1 83 ? 1.877 -10.183 12.642 1.00 96.94 83 ARG A CA 1
ATOM 652 C C . ARG A 1 83 ? 0.749 -9.183 12.870 1.00 96.94 83 ARG A C 1
ATOM 654 O O . ARG A 1 83 ? -0.395 -9.508 12.555 1.00 96.94 83 ARG A O 1
ATOM 661 N N . GLN A 1 84 ? 1.049 -8.003 13.412 1.00 97.19 84 GLN A N 1
ATOM 662 C CA . GLN A 1 84 ? 0.043 -6.979 13.664 1.00 97.19 84 GLN A CA 1
ATOM 663 C C . GLN A 1 84 ? -0.414 -6.359 12.344 1.00 97.19 84 GLN A C 1
ATOM 665 O O . GLN A 1 84 ? -1.618 -6.322 12.082 1.00 97.19 84 GLN A O 1
ATOM 670 N N . ALA A 1 85 ? 0.526 -5.966 11.483 1.00 97.31 85 ALA A N 1
ATOM 671 C CA . ALA A 1 85 ? 0.210 -5.444 10.158 1.00 97.31 85 ALA A CA 1
ATOM 672 C C . ALA A 1 85 ? -0.522 -6.487 9.293 1.00 97.31 85 ALA A C 1
ATOM 674 O O . ALA A 1 85 ? -1.541 -6.174 8.675 1.00 97.31 85 ALA A O 1
ATOM 675 N N . ILE A 1 86 ? -0.078 -7.752 9.311 1.00 98.50 86 ILE A N 1
ATOM 676 C CA . ILE A 1 86 ? -0.756 -8.862 8.613 1.00 98.50 86 ILE A CA 1
ATOM 677 C C . ILE A 1 86 ? -2.197 -9.017 9.104 1.00 98.50 86 ILE A C 1
ATOM 679 O O . ILE A 1 86 ? -3.123 -9.121 8.294 1.00 98.50 86 ILE A O 1
ATOM 683 N N . TRP A 1 87 ? -2.407 -9.042 10.424 1.00 98.12 87 TRP A N 1
ATOM 684 C CA . TRP A 1 87 ? -3.746 -9.161 10.993 1.00 98.12 87 TRP A CA 1
ATOM 685 C C . TRP A 1 87 ? -4.632 -7.989 10.571 1.00 98.12 87 TRP A C 1
ATOM 687 O O . TRP A 1 87 ? -5.756 -8.222 10.119 1.00 98.12 87 TRP A O 1
ATOM 697 N N . LEU A 1 88 ? -4.123 -6.757 10.667 1.00 98.50 88 LEU A N 1
ATOM 698 C CA . LEU A 1 88 ? -4.869 -5.540 10.364 1.00 98.50 88 LEU A CA 1
ATOM 699 C C . LEU A 1 88 ? -5.268 -5.477 8.885 1.00 98.50 88 LEU A C 1
ATOM 701 O O . LEU A 1 88 ? -6.427 -5.210 8.567 1.00 98.50 88 LEU A O 1
ATOM 705 N N . LEU A 1 89 ? -4.351 -5.803 7.972 1.00 98.50 89 LEU A N 1
ATOM 706 C CA . LEU A 1 89 ? -4.621 -5.806 6.533 1.00 98.50 89 LEU A CA 1
ATOM 707 C C . LEU A 1 89 ? -5.654 -6.857 6.117 1.00 98.50 89 LEU A C 1
ATOM 709 O O . LEU A 1 89 ? -6.408 -6.632 5.170 1.00 98.50 89 LEU A O 1
ATOM 713 N N . ARG A 1 90 ? -5.750 -7.970 6.850 1.00 98.25 90 ARG A N 1
ATOM 714 C CA . ARG A 1 90 ? -6.754 -9.017 6.608 1.00 98.25 90 ARG A CA 1
ATOM 715 C C . ARG A 1 90 ? -8.141 -8.692 7.169 1.00 98.25 90 ARG A C 1
ATOM 717 O O . ARG A 1 90 ? -9.089 -9.405 6.838 1.00 98.25 90 ARG A O 1
ATOM 724 N N . GLN A 1 91 ? -8.288 -7.644 7.982 1.00 98.31 91 GLN A N 1
ATOM 725 C CA . GLN A 1 91 ? -9.600 -7.236 8.488 1.00 98.31 91 GLN A CA 1
ATOM 726 C C . GLN A 1 91 ? -10.479 -6.648 7.377 1.00 98.31 91 GLN A C 1
ATOM 728 O O . GLN A 1 91 ? -9.950 -6.123 6.399 1.00 98.31 91 GLN A O 1
ATOM 733 N N . PRO A 1 92 ? -11.816 -6.671 7.518 1.00 97.62 92 PRO A N 1
ATOM 734 C CA . PRO A 1 92 ? -12.705 -5.968 6.599 1.00 97.62 92 PRO A CA 1
ATOM 735 C C . PRO A 1 92 ? -12.366 -4.476 6.503 1.00 97.62 92 PRO A C 1
ATOM 737 O O . PRO A 1 92 ? -11.996 -3.855 7.504 1.00 97.62 92 PRO A O 1
ATOM 740 N N . ARG A 1 93 ? -12.580 -3.873 5.326 1.00 97.06 93 ARG A N 1
ATOM 741 C CA . ARG A 1 93 ? -12.321 -2.442 5.071 1.00 97.06 93 ARG A CA 1
ATOM 742 C C . ARG A 1 93 ? -12.809 -1.506 6.183 1.00 97.06 93 ARG A C 1
ATOM 744 O O . ARG A 1 93 ? -12.082 -0.589 6.547 1.00 97.06 93 ARG A O 1
ATOM 751 N N . GLY A 1 94 ? -14.001 -1.737 6.739 1.00 97.94 94 GLY A N 1
ATOM 752 C CA . GLY A 1 94 ? -14.560 -0.889 7.800 1.00 97.94 94 GLY A CA 1
ATOM 753 C C . GLY A 1 94 ? -13.701 -0.837 9.071 1.00 97.94 94 GLY A C 1
ATOM 754 O O . GLY A 1 94 ? -13.563 0.224 9.672 1.00 97.94 94 GLY A O 1
ATOM 755 N N . VAL A 1 95 ? -13.055 -1.948 9.443 1.00 98.38 95 VAL A N 1
ATOM 756 C CA . VAL A 1 95 ? -12.141 -2.002 10.598 1.00 98.38 95 VAL A CA 1
ATOM 757 C C . VAL A 1 95 ? -10.865 -1.220 10.302 1.00 98.38 95 VAL A C 1
ATOM 759 O O . VAL A 1 95 ? -10.449 -0.403 11.118 1.00 98.38 95 VAL A O 1
ATOM 762 N N . ARG A 1 96 ? -10.281 -1.409 9.112 1.00 98.38 96 ARG A N 1
ATOM 763 C CA . ARG A 1 96 ? -9.084 -0.665 8.685 1.00 98.38 96 ARG A CA 1
ATOM 764 C C . ARG A 1 96 ? -9.352 0.841 8.609 1.00 98.38 96 ARG A C 1
ATOM 766 O O . ARG A 1 96 ? -8.529 1.629 9.052 1.00 98.38 96 ARG A O 1
ATOM 773 N N . GLN A 1 97 ? -10.525 1.245 8.119 1.00 98.19 97 GLN A N 1
ATOM 774 C CA . GLN A 1 97 ? -10.953 2.648 8.108 1.00 98.19 97 GLN A CA 1
ATOM 775 C C . GLN A 1 97 ? -11.098 3.226 9.519 1.00 98.19 97 GLN A C 1
ATOM 777 O O . GLN A 1 97 ? -10.672 4.354 9.751 1.00 98.19 97 GLN A O 1
ATOM 782 N N . SER A 1 98 ? -11.673 2.462 10.455 1.00 98.19 98 SER A N 1
ATOM 783 C CA . SER A 1 98 ? -11.745 2.874 11.861 1.00 98.19 98 SER A CA 1
ATOM 784 C C . SER A 1 98 ? -10.349 3.039 12.449 1.00 98.19 98 SER A C 1
ATOM 786 O O . SER A 1 98 ? -10.084 4.049 13.077 1.00 98.19 98 SER A O 1
ATOM 788 N N . TYR A 1 99 ? -9.434 2.102 12.187 1.00 98.06 99 TYR A N 1
ATOM 789 C CA . TYR A 1 99 ? -8.050 2.195 12.652 1.00 98.06 99 TYR A CA 1
ATOM 790 C C . TYR A 1 99 ? -7.352 3.453 12.127 1.00 98.06 99 TYR A C 1
ATOM 792 O O . TYR A 1 99 ? -6.757 4.195 12.897 1.00 98.06 99 TYR A O 1
ATOM 800 N N . VAL A 1 100 ? -7.484 3.741 10.830 1.00 97.81 100 VAL A N 1
ATOM 801 C CA . VAL A 1 100 ? -6.939 4.970 10.244 1.00 97.81 100 VAL A CA 1
ATOM 802 C 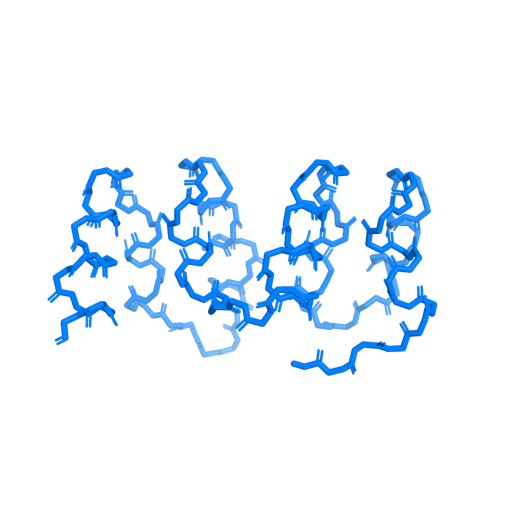C . VAL A 1 100 ? -7.483 6.208 10.967 1.00 97.81 100 VAL A C 1
ATOM 804 O O . VAL A 1 100 ? -6.702 7.044 11.402 1.00 97.81 100 VAL A O 1
ATOM 807 N N . ARG A 1 101 ? -8.805 6.299 11.150 1.00 97.81 101 ARG A N 1
ATOM 808 C CA . ARG A 1 101 ? -9.454 7.450 11.799 1.00 97.81 101 ARG A CA 1
ATOM 809 C C . ARG A 1 101 ? -9.093 7.589 13.281 1.00 97.81 101 ARG A C 1
ATOM 811 O O . ARG A 1 101 ? -8.903 8.698 13.754 1.00 97.81 101 ARG A O 1
ATOM 818 N N . ASP A 1 102 ? -9.085 6.481 14.014 1.00 97.88 102 ASP A N 1
ATOM 819 C CA . ASP A 1 102 ? -9.061 6.484 15.481 1.00 97.88 102 ASP A CA 1
ATOM 820 C C . ASP A 1 102 ? -7.654 6.273 16.060 1.00 97.88 102 ASP A C 1
ATOM 822 O O . ASP A 1 102 ? -7.457 6.486 17.253 1.00 97.88 102 ASP A O 1
ATOM 826 N N . VAL A 1 103 ? -6.695 5.809 15.248 1.00 96.44 103 VAL A N 1
ATOM 827 C CA . VAL A 1 103 ? -5.327 5.485 15.688 1.00 96.44 103 VAL A CA 1
ATOM 828 C C . VAL A 1 103 ? -4.273 6.267 14.915 1.00 96.44 103 VAL A C 1
ATOM 830 O O . VAL A 1 103 ? -3.360 6.790 15.542 1.00 96.44 103 VAL A O 1
ATOM 833 N N . LEU A 1 104 ? -4.371 6.347 13.583 1.00 95.62 104 LEU A N 1
ATOM 834 C CA . LEU A 1 104 ? -3.372 7.075 12.785 1.00 95.62 104 LEU A CA 1
ATOM 835 C C . LEU A 1 104 ? -3.641 8.586 12.732 1.00 95.62 104 LEU A C 1
ATOM 837 O O . LEU A 1 104 ? -2.692 9.363 12.720 1.00 95.62 104 LEU A O 1
ATOM 841 N N . ASP A 1 105 ? -4.913 8.994 12.699 1.00 93.31 105 ASP A N 1
ATOM 842 C CA . ASP A 1 105 ? -5.327 10.406 12.609 1.00 93.31 105 ASP A CA 1
ATOM 843 C C . ASP A 1 105 ? -5.631 11.066 13.967 1.00 93.31 105 ASP A C 1
ATOM 845 O O . ASP A 1 105 ? -5.961 12.255 13.998 1.00 93.31 105 ASP A O 1
ATOM 849 N N . ALA A 1 106 ? -5.587 10.298 15.058 1.00 86.06 106 ALA A N 1
ATOM 850 C CA . ALA A 1 106 ? -5.849 10.774 16.419 1.00 86.06 106 ALA A CA 1
ATOM 851 C C . ALA A 1 106 ? -4.708 11.652 16.957 1.00 86.06 106 ALA A C 1
ATOM 853 O O . ALA A 1 106 ? -5.031 12.678 17.602 1.00 86.06 106 ALA A O 1
#

Organism: NCBI:txid166793

Secondary structure (DSSP, 8-state):
----HHHHHHHHS-HHHHHHHHTT--SHHHHHHHHS-HHHHHHHIIIIIIS---HHHHHHTS-HHHHHHHIIIIITTSSS--HHHHHHHHS-HHHHHHHIIIII--

pLDDT: mean 95.27, std 5.35, range [57.84, 98.56]

Sequence (106 aa):
MDLPAHARAVLGGPDFLARRVAGSQSDPQQRWMLARPRDLRRSFLHEVVEGGGDQERWMLLQSDEVCRSFADEVLSESDTPDRQAIWLLRQPRGVRQSYVRDVLDA

Solvent-accessible surface area (backbone atoms only — not comparable to full-atom values): 5761 Å² total; per-residue (Å²): 105,91,70,55,72,68,58,50,50,40,39,69,33,57,54,73,59,17,40,61,53,20,76,74,46,84,53,51,60,61,21,50,51,31,63,43,60,44,68,60,28,35,48,45,44,50,44,28,47,71,60,63,40,60,62,68,60,54,49,45,70,43,54,61,67,56,24,36,50,44,27,58,67,34,39,60,70,38,99,75,51,53,62,66,61,37,53,51,35,63,40,60,54,71,57,29,50,46,44,42,57,68,63,74,68,101

Mean predicted aligned error: 2.88 Å

Radius of gyration: 13.97 Å; Cα contacts (8 Å, |Δi|>4): 111; chains: 1; bounding box: 30×28×36 Å